Protein AF-A0A327R336-F1 (afdb_monomer_lite)

Structure (mmCIF, N/CA/C/O backbone):
data_AF-A0A327R336-F1
#
_entry.id   AF-A0A327R336-F1
#
loop_
_atom_site.group_PDB
_atom_site.id
_atom_site.type_symbol
_atom_site.label_atom_id
_atom_site.label_alt_id
_atom_site.label_comp_id
_atom_site.label_asym_id
_atom_site.label_entity_id
_atom_site.label_seq_id
_atom_site.pdbx_PDB_ins_code
_atom_site.Cartn_x
_atom_site.Cartn_y
_atom_site.Cartn_z
_atom_site.occupancy
_atom_site.B_iso_or_equiv
_atom_site.auth_seq_id
_atom_site.auth_comp_id
_atom_site.auth_asym_id
_atom_site.auth_atom_id
_atom_site.pdbx_PDB_model_num
ATOM 1 N N . MET A 1 1 ? -15.897 15.381 21.440 1.00 39.53 1 MET A N 1
ATOM 2 C CA . MET A 1 1 ? -16.430 14.136 20.846 1.00 39.53 1 MET A CA 1
ATOM 3 C C . MET A 1 1 ? -15.288 13.432 20.138 1.00 39.53 1 MET A C 1
ATOM 5 O O . MET A 1 1 ? -15.064 13.651 18.954 1.00 39.53 1 MET A O 1
ATOM 9 N N . GLU A 1 2 ? -14.507 12.662 20.888 1.00 40.16 2 GLU A N 1
ATOM 10 C CA . GLU A 1 2 ? -13.464 11.812 20.319 1.00 40.16 2 GLU A CA 1
ATOM 11 C C . GLU A 1 2 ? -14.149 10.619 19.651 1.00 40.16 2 GLU A C 1
ATOM 13 O O . GLU A 1 2 ? -14.830 9.835 20.308 1.00 40.16 2 GLU A O 1
ATOM 18 N N . LYS A 1 3 ? -14.029 10.508 18.326 1.00 41.28 3 LYS A N 1
ATOM 19 C CA . LYS A 1 3 ? -14.430 9.299 17.605 1.00 41.28 3 LYS A CA 1
ATOM 20 C C . LYS A 1 3 ? -13.353 8.244 17.843 1.00 41.28 3 LYS A C 1
ATOM 22 O O . LYS A 1 3 ? -12.440 8.088 17.039 1.00 41.28 3 LYS A O 1
ATOM 27 N N . SER A 1 4 ? -13.436 7.548 18.969 1.00 44.06 4 SER A N 1
ATOM 28 C CA . SER A 1 4 ? -12.679 6.324 19.205 1.00 44.06 4 SER A CA 1
ATOM 29 C C . SER A 1 4 ? -13.190 5.252 18.240 1.00 44.06 4 SER A C 1
ATOM 31 O O . SER A 1 4 ? -14.246 4.664 18.442 1.00 44.06 4 SER A O 1
ATOM 33 N N . ASN A 1 5 ? -12.461 5.037 17.141 1.00 46.97 5 ASN A N 1
ATOM 34 C CA . ASN A 1 5 ? -12.709 3.928 16.224 1.00 46.97 5 ASN A CA 1
ATOM 35 C C . ASN A 1 5 ? -12.245 2.623 16.911 1.00 46.97 5 ASN A C 1
ATOM 37 O O . ASN A 1 5 ? -11.042 2.464 17.142 1.00 46.97 5 ASN A O 1
ATOM 41 N N . PRO A 1 6 ? -13.147 1.697 17.285 1.00 41.75 6 PRO A N 1
ATOM 42 C CA . PRO A 1 6 ? -12.841 0.601 18.208 1.00 41.75 6 PRO A CA 1
ATOM 43 C C . PRO A 1 6 ? -12.104 -0.593 17.571 1.00 41.75 6 PRO A C 1
ATOM 45 O O . PRO A 1 6 ? -12.022 -1.654 18.180 1.00 41.75 6 PRO A O 1
ATOM 48 N N . LEU A 1 7 ? -11.514 -0.446 16.380 1.00 50.91 7 LEU A N 1
ATOM 49 C CA . LEU A 1 7 ? -10.751 -1.519 15.719 1.00 50.91 7 LEU A CA 1
ATOM 50 C C . LEU A 1 7 ? -9.264 -1.574 16.110 1.00 50.91 7 LEU A C 1
ATOM 52 O O . LEU A 1 7 ? -8.517 -2.396 15.587 1.00 50.91 7 LEU A O 1
ATOM 56 N N . SER A 1 8 ? -8.809 -0.754 17.061 1.00 43.47 8 SER A N 1
ATOM 57 C CA . SER A 1 8 ? -7.421 -0.786 17.548 1.00 43.47 8 SER A CA 1
ATOM 58 C C . SER A 1 8 ? -7.173 -1.912 18.568 1.00 43.47 8 SER A C 1
ATOM 60 O O . SER A 1 8 ? -6.551 -1.709 19.613 1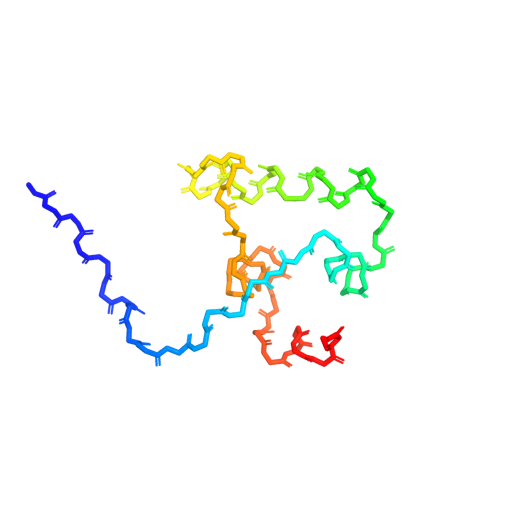.00 43.47 8 SER A O 1
ATOM 62 N N . THR A 1 9 ? -7.637 -3.127 18.286 1.00 37.88 9 THR A N 1
ATOM 63 C CA . THR A 1 9 ? -7.193 -4.327 19.000 1.00 37.88 9 THR A CA 1
ATOM 64 C C . THR A 1 9 ? -5.882 -4.802 18.381 1.00 37.88 9 THR A C 1
ATOM 66 O O . THR A 1 9 ? -5.880 -5.329 17.274 1.00 37.88 9 THR A O 1
ATOM 69 N N . LYS A 1 10 ? -4.769 -4.565 19.093 1.00 46.75 10 LYS A N 1
ATOM 70 C CA . LYS A 1 10 ? -3.452 -5.228 18.974 1.00 46.75 10 LYS A CA 1
ATOM 71 C C . LYS A 1 10 ? -3.329 -6.224 17.801 1.00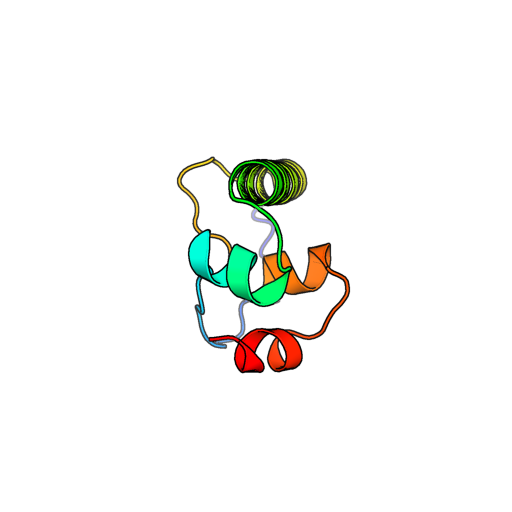 46.75 10 LYS A C 1
ATOM 73 O O . LYS A 1 10 ? -3.602 -7.402 17.989 1.00 46.75 10 LYS A O 1
ATOM 78 N N . ASN A 1 11 ? -2.871 -5.793 16.625 1.00 43.41 11 ASN A N 1
ATOM 79 C CA . ASN A 1 11 ? -2.382 -6.731 15.611 1.00 43.41 11 ASN A CA 1
ATOM 80 C C . ASN A 1 11 ? -1.456 -6.028 14.610 1.00 43.41 11 ASN A C 1
ATOM 82 O O . ASN A 1 11 ? -1.872 -5.133 13.888 1.00 43.41 11 ASN A O 1
ATOM 86 N N . SER A 1 12 ? -0.179 -6.411 14.667 1.00 54.78 12 SER A N 1
ATOM 87 C CA . SER A 1 12 ? 0.948 -6.114 13.772 1.00 54.78 12 SER A CA 1
ATOM 88 C C . SER A 1 12 ? 0.899 -4.793 12.987 1.00 54.78 12 SER A C 1
ATOM 90 O O . SER A 1 12 ? 0.283 -4.705 11.927 1.00 54.78 12 SER A O 1
ATOM 92 N N . ARG A 1 13 ? 1.656 -3.785 13.453 1.00 70.38 13 ARG A N 1
ATOM 93 C CA . ARG A 1 13 ? 1.959 -2.543 12.712 1.00 70.38 13 ARG A CA 1
ATOM 94 C C . ARG A 1 13 ? 2.898 -2.827 11.525 1.00 70.38 13 ARG A C 1
ATOM 96 O O . ARG A 1 13 ? 4.007 -2.305 11.472 1.00 70.38 13 ARG A O 1
ATOM 103 N N . ILE A 1 14 ? 2.500 -3.714 10.614 1.00 85.94 14 ILE A N 1
ATOM 104 C CA . ILE A 1 14 ? 3.238 -3.948 9.372 1.00 85.94 14 ILE A CA 1
ATOM 105 C C . ILE A 1 14 ? 2.983 -2.733 8.496 1.00 85.94 14 ILE A C 1
ATOM 107 O O . ILE A 1 14 ? 1.876 -2.538 7.988 1.00 85.94 14 ILE A O 1
ATOM 111 N N . PHE A 1 15 ? 4.006 -1.899 8.382 1.00 91.06 15 PHE A N 1
ATOM 112 C CA . PHE A 1 15 ? 4.010 -0.765 7.479 1.00 91.06 15 PHE A CA 1
ATOM 113 C C . PHE A 1 15 ? 4.528 -1.213 6.124 1.00 91.06 15 PHE A C 1
ATOM 115 O O . PHE A 1 15 ? 5.504 -1.955 6.048 1.00 91.06 15 PHE A O 1
ATOM 122 N N . LEU A 1 16 ? 3.875 -0.743 5.069 1.00 90.38 16 LEU A N 1
ATOM 123 C CA . LEU A 1 16 ? 4.284 -1.013 3.704 1.00 90.38 16 LEU A CA 1
ATOM 124 C C . LEU A 1 16 ? 5.043 0.184 3.149 1.00 90.38 16 LEU A C 1
ATOM 126 O O . LEU A 1 16 ? 4.567 1.324 3.160 1.00 90.38 16 LEU A O 1
ATOM 130 N N . THR A 1 17 ? 6.237 -0.089 2.642 1.00 91.31 17 THR A N 1
ATOM 131 C CA . THR A 1 17 ? 7.024 0.866 1.876 1.00 91.31 17 THR A CA 1
ATOM 132 C C . THR A 1 17 ? 6.558 0.897 0.421 1.00 91.31 17 THR A C 1
ATOM 134 O O . THR A 1 17 ? 5.841 0.019 -0.064 1.00 91.31 17 THR A O 1
ATOM 137 N N . ALA A 1 18 ? 7.007 1.905 -0.329 1.00 91.38 18 ALA A N 1
ATOM 138 C CA . ALA A 1 18 ? 6.756 1.947 -1.767 1.00 91.38 18 ALA A CA 1
ATOM 139 C C . ALA A 1 18 ? 7.353 0.733 -2.502 1.00 91.38 18 ALA A C 1
ATOM 141 O O . ALA A 1 18 ? 6.768 0.283 -3.481 1.00 91.38 18 ALA A O 1
ATOM 142 N N . LYS A 1 19 ? 8.480 0.181 -2.030 1.00 92.00 19 LYS A N 1
ATOM 143 C CA . LYS A 1 19 ? 9.095 -1.013 -2.630 1.00 92.00 19 LYS A CA 1
ATOM 144 C C . LYS A 1 19 ? 8.221 -2.247 -2.431 1.00 92.00 19 LYS A C 1
ATOM 146 O O . LYS A 1 19 ? 7.995 -2.974 -3.393 1.00 92.00 19 LYS A O 1
ATOM 151 N N . ASP A 1 20 ? 7.663 -2.416 -1.237 1.00 92.50 20 ASP A N 1
ATOM 152 C CA . ASP A 1 20 ? 6.761 -3.533 -0.935 1.00 92.50 20 ASP A CA 1
ATOM 153 C C . ASP A 1 20 ? 5.511 -3.457 -1.812 1.00 92.50 20 ASP A C 1
ATOM 155 O O . ASP A 1 20 ? 5.100 -4.434 -2.429 1.00 92.50 20 ASP A O 1
ATOM 159 N N . LEU A 1 21 ? 4.952 -2.254 -1.969 1.00 92.81 21 LEU A N 1
ATOM 160 C CA . LEU A 1 21 ? 3.814 -2.031 -2.856 1.00 92.81 21 LEU A CA 1
ATOM 161 C C . LEU A 1 21 ? 4.139 -2.316 -4.322 1.00 92.81 21 LEU A C 1
ATOM 163 O O . LEU A 1 21 ? 3.285 -2.838 -5.036 1.00 92.81 21 LEU A O 1
ATOM 167 N N . MET A 1 22 ? 5.351 -2.003 -4.783 1.00 94.81 22 MET A N 1
ATOM 168 C CA . MET A 1 22 ? 5.803 -2.387 -6.123 1.00 94.81 22 MET A CA 1
ATOM 169 C C . MET A 1 22 ? 5.901 -3.909 -6.270 1.00 94.81 22 MET A C 1
ATOM 171 O O . MET A 1 22 ? 5.474 -4.427 -7.297 1.00 94.81 22 MET A O 1
ATOM 175 N N . ALA A 1 23 ? 6.403 -4.622 -5.258 1.00 92.62 23 ALA A N 1
ATOM 176 C CA . ALA A 1 23 ? 6.486 -6.083 -5.272 1.00 92.62 23 ALA A CA 1
ATOM 177 C C . ALA A 1 23 ? 5.096 -6.745 -5.276 1.00 92.62 23 ALA A C 1
ATOM 179 O O . ALA A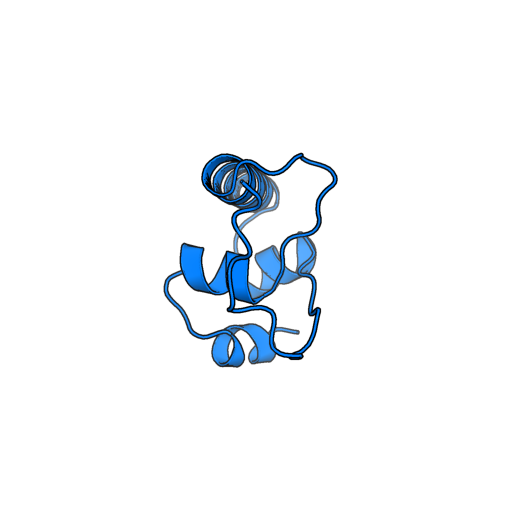 1 23 ? 4.852 -7.657 -6.060 1.00 92.62 23 ALA A O 1
ATOM 180 N N . ILE A 1 24 ? 4.169 -6.232 -4.461 1.00 91.56 24 ILE A N 1
ATOM 181 C CA . ILE A 1 24 ? 2.782 -6.710 -4.357 1.00 91.56 24 ILE A CA 1
ATOM 182 C C . ILE A 1 24 ? 2.007 -6.486 -5.661 1.00 91.56 24 ILE A C 1
ATOM 184 O O . ILE A 1 24 ? 1.295 -7.368 -6.132 1.00 91.56 24 ILE A O 1
ATOM 188 N N . THR A 1 25 ? 2.091 -5.279 -6.226 1.00 91.25 25 THR A N 1
ATOM 189 C CA . THR A 1 25 ? 1.223 -4.866 -7.345 1.00 91.25 25 THR A CA 1
ATOM 190 C C . THR A 1 25 ? 1.858 -5.064 -8.719 1.00 91.25 25 THR A C 1
ATOM 192 O O . THR A 1 25 ? 1.172 -4.959 -9.734 1.00 91.25 25 THR A O 1
ATOM 195 N N . GLY A 1 26 ? 3.176 -5.274 -8.783 1.00 93.06 26 GLY A N 1
ATOM 196 C CA . GLY A 1 26 ? 3.945 -5.239 -10.029 1.00 93.06 26 GLY A CA 1
ATOM 197 C C . GLY A 1 26 ? 4.012 -3.848 -10.674 1.00 93.06 26 GLY A C 1
ATOM 198 O O . GLY A 1 26 ? 4.463 -3.705 -11.813 1.00 93.06 26 GLY A O 1
ATOM 199 N N . PHE A 1 27 ? 3.546 -2.800 -9.988 1.00 94.94 27 PHE A N 1
ATOM 200 C CA . PHE A 1 27 ? 3.513 -1.454 -10.542 1.00 94.94 27 PHE A CA 1
ATOM 201 C C . PHE A 1 27 ? 4.898 -0.814 -10.597 1.00 94.94 27 PHE A C 1
ATOM 203 O O . PHE A 1 27 ? 5.752 -0.994 -9.730 1.00 94.94 27 PHE A O 1
ATOM 210 N N . LYS A 1 28 ? 5.094 0.021 -11.624 1.00 94.94 28 LYS A N 1
ATOM 211 C CA . LYS A 1 28 ? 6.248 0.919 -11.703 1.00 94.94 28 LYS A CA 1
ATOM 212 C C . LYS A 1 28 ? 6.123 2.025 -10.659 1.00 94.94 28 LYS A C 1
ATOM 214 O O . LYS A 1 28 ? 5.024 2.478 -10.344 1.00 94.94 28 LYS A O 1
ATOM 219 N N . GLU A 1 29 ? 7.263 2.555 -10.236 1.00 94.69 29 GLU A N 1
ATOM 220 C CA . GLU A 1 29 ? 7.390 3.549 -9.163 1.00 94.69 29 GLU A CA 1
ATOM 221 C C . GLU A 1 29 ? 6.400 4.726 -9.263 1.00 94.69 29 GLU A C 1
ATOM 223 O O . GLU A 1 29 ? 5.775 5.104 -8.272 1.00 94.69 29 GLU A O 1
ATOM 228 N N . ARG A 1 30 ? 6.186 5.285 -10.467 1.00 95.44 30 ARG A N 1
ATOM 229 C CA . ARG A 1 30 ? 5.217 6.378 -10.678 1.00 95.44 30 ARG A CA 1
ATOM 230 C C . ARG A 1 30 ? 3.784 5.965 -10.335 1.00 95.44 30 ARG A C 1
ATOM 232 O O . ARG A 1 30 ? 3.078 6.725 -9.679 1.00 95.44 30 ARG A O 1
ATOM 239 N N . ALA A 1 31 ? 3.358 4.785 -10.780 1.00 95.75 31 ALA A N 1
ATOM 240 C CA . ALA A 1 31 ? 2.024 4.268 -10.496 1.00 95.75 31 ALA A CA 1
ATOM 241 C C . ALA A 1 31 ? 1.872 3.939 -9.005 1.00 95.75 31 ALA A C 1
ATOM 243 O O . ALA A 1 31 ? 0.855 4.286 -8.410 1.00 95.75 31 ALA A O 1
ATOM 244 N N . THR A 1 32 ? 2.914 3.389 -8.377 1.00 95.69 32 THR A N 1
ATOM 245 C CA . THR A 1 32 ? 2.924 3.126 -6.935 1.00 95.69 32 THR A CA 1
ATOM 246 C C . THR A 1 32 ? 2.807 4.404 -6.110 1.00 95.69 32 THR A C 1
ATOM 248 O O . THR A 1 32 ? 2.000 4.462 -5.187 1.00 95.69 32 THR A O 1
ATOM 251 N N . ARG A 1 33 ? 3.532 5.474 -6.462 1.00 94.19 33 ARG A N 1
ATOM 252 C CA . ARG A 1 33 ? 3.379 6.777 -5.791 1.00 94.19 33 ARG A CA 1
ATOM 253 C C . ARG A 1 33 ? 1.964 7.334 -5.916 1.00 94.19 33 ARG A C 1
ATOM 255 O O . ARG A 1 33 ? 1.415 7.818 -4.931 1.00 94.19 33 ARG A O 1
ATOM 262 N N . ASN A 1 34 ? 1.360 7.224 -7.099 1.00 95.25 34 ASN A N 1
ATOM 263 C CA . ASN A 1 34 ? -0.022 7.654 -7.312 1.00 95.25 34 ASN A CA 1
ATOM 264 C C . ASN A 1 34 ? -1.009 6.823 -6.478 1.00 95.25 34 ASN A C 1
ATOM 266 O O . ASN A 1 34 ? -1.954 7.379 -5.921 1.00 95.25 34 ASN A O 1
ATOM 270 N N . LEU A 1 35 ? -0.780 5.510 -6.358 1.00 94.88 35 LEU A N 1
ATOM 271 C CA . LEU A 1 35 ? -1.568 4.631 -5.496 1.00 94.88 35 LEU A CA 1
ATOM 272 C C . LEU A 1 35 ? -1.463 5.062 -4.028 1.00 94.88 35 LEU A C 1
ATOM 274 O O . LEU A 1 35 ? -2.491 5.264 -3.390 1.00 94.88 35 LEU A O 1
ATOM 278 N N . ILE A 1 36 ? -0.246 5.273 -3.520 1.00 94.56 36 ILE A N 1
ATOM 279 C CA . ILE A 1 36 ? -0.005 5.733 -2.143 1.00 94.56 36 ILE A CA 1
ATOM 280 C C . ILE A 1 36 ? -0.723 7.060 -1.886 1.00 94.56 36 ILE A C 1
ATOM 282 O O . ILE A 1 36 ? -1.457 7.177 -0.907 1.00 94.56 36 ILE A O 1
ATOM 286 N N . ALA A 1 37 ? -0.553 8.045 -2.771 1.00 94.25 37 ALA A N 1
ATOM 287 C CA . ALA A 1 37 ? -1.193 9.351 -2.634 1.00 94.25 37 ALA A CA 1
ATOM 288 C C . ALA A 1 37 ? -2.726 9.239 -2.624 1.00 94.25 37 ALA A C 1
ATOM 290 O O . ALA A 1 37 ? -3.398 9.904 -1.838 1.00 94.25 37 ALA A O 1
ATOM 291 N N . ARG A 1 38 ? -3.292 8.357 -3.459 1.00 94.50 38 ARG A N 1
ATOM 292 C CA . ARG A 1 38 ? -4.734 8.088 -3.493 1.00 94.50 38 ARG A CA 1
ATOM 293 C C . ARG A 1 38 ? -5.235 7.473 -2.186 1.00 94.50 38 ARG A C 1
ATOM 295 O O . ARG A 1 38 ? -6.233 7.958 -1.660 1.00 94.50 38 ARG A O 1
ATOM 302 N N . ILE A 1 39 ? -4.536 6.468 -1.649 1.00 94.56 39 ILE A N 1
ATOM 303 C CA . ILE A 1 39 ? -4.877 5.839 -0.361 1.00 94.56 39 ILE A CA 1
ATOM 304 C C . ILE A 1 39 ? -4.837 6.886 0.754 1.00 94.56 39 ILE A C 1
ATOM 306 O O . ILE A 1 39 ? -5.804 7.046 1.492 1.00 94.56 39 ILE A O 1
ATOM 310 N N . LYS A 1 40 ? -3.756 7.670 0.829 1.00 93.00 40 LYS A N 1
ATOM 311 C CA . LYS A 1 40 ? -3.598 8.721 1.844 1.00 93.00 40 LYS A CA 1
ATOM 312 C C . LYS A 1 40 ? -4.696 9.774 1.767 1.00 93.00 40 LYS A C 1
ATOM 314 O O . LYS A 1 40 ? -5.295 10.113 2.785 1.00 93.00 40 LYS A O 1
ATOM 319 N N . LYS A 1 41 ? -5.028 10.221 0.553 1.00 94.50 41 LYS A N 1
ATOM 320 C CA . LYS A 1 41 ? -6.132 11.154 0.309 1.00 94.50 41 LYS A CA 1
ATOM 321 C C . LYS A 1 41 ? -7.482 10.576 0.744 1.00 94.50 41 LYS A C 1
ATOM 323 O O . LYS A 1 41 ? -8.271 11.302 1.338 1.00 94.50 41 LYS A O 1
ATOM 328 N N . LYS A 1 42 ? -7.745 9.292 0.474 1.00 93.00 42 LYS A N 1
ATOM 329 C CA . LYS A 1 42 ? -8.976 8.591 0.889 1.00 93.00 42 LYS A CA 1
ATOM 330 C C . LYS A 1 42 ? -9.089 8.497 2.413 1.00 93.00 42 LYS A C 1
ATOM 332 O O . LYS A 1 42 ? -10.173 8.691 2.950 1.00 93.00 42 LYS A O 1
ATOM 337 N N . LEU A 1 43 ? -7.974 8.243 3.098 1.00 90.94 43 LEU A N 1
ATOM 338 C CA . LEU A 1 43 ? -7.908 8.156 4.560 1.00 90.94 43 LEU A CA 1
ATOM 339 C C . LEU A 1 43 ? -7.857 9.526 5.258 1.00 90.94 43 LEU A C 1
ATOM 341 O O . LEU A 1 43 ? -8.030 9.596 6.471 1.00 90.94 43 LEU A O 1
ATOM 345 N N . GLY A 1 44 ? -7.610 10.612 4.519 1.00 93.38 44 GLY A N 1
ATOM 346 C CA . GLY A 1 44 ? -7.452 11.950 5.090 1.00 93.38 44 GLY A CA 1
ATOM 347 C C . GLY A 1 44 ? -6.183 12.109 5.936 1.00 93.38 44 GLY A C 1
ATOM 348 O O . GLY A 1 44 ? -6.155 12.936 6.844 1.00 93.38 44 GLY A O 1
ATOM 349 N N . ILE A 1 45 ? -5.145 11.315 5.659 1.00 91.62 45 ILE A N 1
ATOM 350 C CA . ILE A 1 45 ? -3.858 11.355 6.370 1.00 91.62 45 ILE A CA 1
ATOM 351 C C . ILE A 1 45 ? -2.800 12.105 5.557 1.00 91.62 45 ILE A C 1
ATOM 353 O O . ILE A 1 45 ? -2.896 12.228 4.337 1.00 91.62 45 ILE A O 1
ATOM 357 N N . ASN A 1 46 ? -1.773 12.607 6.243 1.00 90.88 46 ASN A N 1
ATOM 358 C CA . ASN A 1 46 ? -0.691 13.356 5.605 1.00 90.88 46 ASN A CA 1
ATOM 359 C C . ASN A 1 46 ? 0.303 12.446 4.852 1.00 90.88 46 ASN A C 1
ATOM 361 O O . ASN A 1 46 ? 0.381 11.234 5.073 1.00 90.88 46 ASN A O 1
ATOM 365 N N . ASP A 1 47 ? 1.133 13.061 4.008 1.00 86.19 47 ASP A N 1
ATOM 366 C CA . ASP A 1 47 ? 2.128 12.360 3.188 1.00 86.19 47 ASP A CA 1
ATOM 367 C C . ASP A 1 47 ? 3.254 11.699 3.992 1.00 86.19 47 ASP A C 1
ATOM 369 O O . ASP A 1 47 ? 3.877 10.758 3.501 1.00 86.19 47 ASP A O 1
ATOM 373 N N . PHE A 1 48 ? 3.481 12.106 5.239 1.00 88.12 48 PHE A N 1
ATOM 374 C CA . PHE A 1 48 ? 4.497 11.517 6.117 1.00 88.12 48 PHE A CA 1
ATOM 375 C C . PHE A 1 48 ? 3.978 10.309 6.904 1.00 88.12 48 PHE A C 1
ATOM 377 O O . PHE A 1 48 ? 4.768 9.543 7.452 1.00 88.12 48 PHE A O 1
ATOM 384 N N . THR A 1 49 ? 2.660 10.105 6.939 1.00 88.12 49 THR A N 1
ATOM 385 C CA . THR A 1 49 ? 2.046 8.986 7.655 1.00 88.12 49 THR A CA 1
ATOM 386 C C . THR A 1 49 ? 2.318 7.692 6.882 1.00 88.12 49 THR A C 1
ATOM 388 O O . THR A 1 49 ? 2.048 7.634 5.674 1.00 88.12 49 THR A O 1
ATOM 391 N N . PRO A 1 50 ? 2.886 6.655 7.519 1.00 90.19 50 PRO A N 1
ATOM 392 C CA . PRO A 1 50 ? 3.101 5.371 6.865 1.00 90.19 50 PRO A CA 1
ATOM 393 C C . PRO A 1 50 ? 1.765 4.664 6.617 1.00 90.19 50 PRO A C 1
ATOM 395 O O . PRO A 1 50 ? 0.837 4.785 7.413 1.00 90.19 50 PRO A O 1
ATOM 398 N N . LEU A 1 51 ? 1.681 3.913 5.518 1.00 91.81 51 LEU A N 1
ATOM 399 C CA . LEU A 1 51 ? 0.531 3.056 5.236 1.00 91.81 51 LEU A CA 1
ATOM 400 C C . LEU A 1 51 ? 0.736 1.695 5.885 1.00 91.81 51 LEU A C 1
ATOM 402 O O . LEU A 1 51 ? 1.825 1.123 5.814 1.00 91.81 51 LEU A O 1
ATOM 406 N N . THR A 1 52 ? -0.311 1.171 6.505 1.00 92.62 52 THR A N 1
ATOM 407 C CA . THR A 1 52 ? -0.312 -0.188 7.034 1.00 92.62 52 THR A CA 1
ATOM 408 C C . THR A 1 52 ? -0.716 -1.189 5.958 1.00 92.62 52 THR A C 1
ATOM 410 O O . THR A 1 52 ? -1.343 -0.850 4.952 1.00 92.62 52 THR A O 1
ATOM 413 N N . ILE A 1 53 ? -0.397 -2.459 6.196 1.00 92.31 53 ILE A N 1
ATOM 414 C CA . ILE A 1 53 ? -0.867 -3.564 5.359 1.00 92.31 53 ILE A CA 1
ATOM 415 C C . ILE A 1 53 ? -2.397 -3.598 5.234 1.00 92.31 53 ILE A C 1
ATOM 417 O O . ILE A 1 53 ? -2.909 -3.960 4.182 1.00 92.31 53 ILE A O 1
ATOM 421 N N . PHE A 1 54 ? -3.130 -3.171 6.268 1.00 91.69 54 PHE A N 1
ATOM 422 C CA . PHE A 1 54 ? -4.592 -3.129 6.260 1.00 91.69 54 PHE A CA 1
ATOM 423 C C . PHE A 1 54 ? -5.137 -2.009 5.370 1.00 91.69 54 PHE A C 1
ATOM 425 O O . PHE A 1 54 ? -6.065 -2.250 4.605 1.00 91.69 54 PHE A O 1
ATOM 432 N N . ASP A 1 55 ? -4.526 -0.821 5.412 1.00 92.69 55 ASP A N 1
ATOM 433 C CA . ASP A 1 55 ? -4.913 0.314 4.558 1.00 92.69 55 ASP A CA 1
ATOM 434 C C . ASP A 1 55 ? -4.799 -0.041 3.071 1.00 92.69 55 ASP A C 1
ATOM 436 O O . ASP A 1 55 ? -5.624 0.332 2.238 1.00 92.69 55 ASP A O 1
ATOM 440 N N . VAL A 1 56 ? -3.748 -0.786 2.740 1.00 92.56 56 VAL A N 1
ATOM 441 C CA . VAL A 1 56 ? -3.463 -1.228 1.377 1.00 92.56 56 VAL A CA 1
ATOM 442 C C . VAL A 1 56 ? -4.359 -2.399 0.985 1.00 92.56 56 VAL A C 1
ATOM 444 O O . VAL A 1 56 ? -4.854 -2.424 -0.140 1.00 92.56 56 VAL A O 1
ATOM 447 N N . ALA A 1 57 ? -4.593 -3.344 1.897 1.00 92.75 57 ALA A N 1
ATOM 448 C CA . ALA A 1 57 ? -5.512 -4.460 1.694 1.00 92.75 57 ALA A CA 1
ATOM 449 C C . ALA A 1 57 ? -6.936 -3.971 1.378 1.00 92.75 57 ALA A C 1
ATOM 451 O O . ALA A 1 57 ? -7.535 -4.442 0.411 1.00 92.75 57 ALA A O 1
ATOM 452 N N . ASP A 1 58 ? -7.436 -2.970 2.117 1.00 91.69 58 ASP A N 1
ATOM 453 C CA . ASP A 1 58 ? -8.728 -2.323 1.844 1.00 91.69 58 ASP A CA 1
ATOM 454 C C . ASP A 1 58 ? -8.771 -1.706 0.439 1.00 91.69 58 ASP A C 1
ATOM 456 O O . ASP A 1 58 ? -9.718 -1.923 -0.319 1.00 91.69 58 ASP A O 1
ATOM 460 N N . GLU A 1 59 ? -7.721 -0.976 0.047 1.00 92.94 59 GLU A N 1
ATOM 461 C CA . GLU A 1 59 ? -7.685 -0.325 -1.265 1.00 92.94 59 GLU A CA 1
ATOM 462 C C . GLU A 1 59 ? -7.612 -1.322 -2.427 1.00 92.94 59 GLU A C 1
ATOM 464 O O . GLU A 1 59 ? -8.248 -1.117 -3.464 1.00 92.94 59 GLU A O 1
ATOM 469 N N . LEU A 1 60 ? -6.832 -2.392 -2.270 1.00 91.56 60 LEU A N 1
ATOM 470 C CA . LEU A 1 60 ? -6.647 -3.423 -3.290 1.00 91.56 60 LEU A CA 1
ATOM 471 C C . LEU A 1 60 ? -7.753 -4.488 -3.269 1.00 91.56 60 LEU A C 1
ATOM 473 O O . LEU A 1 60 ? -7.813 -5.301 -4.189 1.00 91.56 60 LEU A O 1
ATOM 477 N N . ARG A 1 61 ? -8.644 -4.459 -2.267 1.00 92.62 61 ARG A N 1
ATOM 478 C CA . ARG A 1 61 ? -9.708 -5.452 -2.037 1.00 92.62 61 ARG A CA 1
ATOM 479 C C . ARG A 1 61 ? -9.174 -6.882 -1.921 1.00 92.62 61 ARG A C 1
ATOM 481 O O . ARG A 1 61 ? -9.761 -7.818 -2.457 1.00 92.62 61 ARG A O 1
ATOM 488 N N . VAL A 1 62 ? -8.062 -7.027 -1.211 1.00 91.75 62 VAL A N 1
ATOM 489 C CA . VAL A 1 62 ? -7.412 -8.310 -0.907 1.00 91.75 62 VAL A CA 1
ATOM 490 C C . VAL A 1 62 ? -7.272 -8.469 0.599 1.00 91.75 62 VAL A C 1
ATOM 492 O O . VAL A 1 62 ? -7.468 -7.521 1.358 1.00 91.75 62 VAL A O 1
ATOM 495 N N . THR A 1 63 ? -6.927 -9.664 1.060 1.00 90.94 63 THR A N 1
ATOM 496 C CA . THR A 1 63 ? -6.680 -9.899 2.484 1.00 90.94 63 THR A CA 1
ATOM 497 C C . THR A 1 63 ? -5.252 -9.486 2.877 1.00 90.94 63 THR A C 1
ATOM 499 O O . THR A 1 63 ? -4.319 -9.633 2.084 1.00 90.94 63 THR A O 1
ATOM 502 N N . PRO A 1 64 ? -5.015 -9.021 4.119 1.00 90.12 64 PRO A N 1
ATOM 503 C CA . PRO A 1 64 ? -3.660 -8.750 4.606 1.00 90.12 64 PRO A CA 1
ATOM 504 C C . PRO A 1 64 ? -2.735 -9.971 4.527 1.00 90.12 64 PRO A C 1
ATOM 506 O O . PRO A 1 64 ? -1.536 -9.816 4.320 1.00 90.12 64 PRO A O 1
ATOM 509 N N . ASP A 1 65 ? -3.271 -11.184 4.676 1.00 89.62 65 ASP A N 1
ATOM 510 C CA . ASP A 1 65 ? -2.480 -12.417 4.611 1.00 89.62 65 ASP A CA 1
ATOM 511 C C . ASP A 1 65 ? -2.002 -12.742 3.191 1.00 89.62 65 ASP A C 1
ATOM 513 O O . ASP A 1 65 ? -0.920 -13.302 3.028 1.00 89.62 65 ASP A O 1
ATOM 517 N N . GLU A 1 66 ? -2.746 -12.346 2.154 1.00 88.00 66 GLU A N 1
ATOM 518 C CA . GLU A 1 66 ? -2.253 -12.402 0.774 1.00 88.00 66 GLU A CA 1
ATOM 519 C C . GLU A 1 66 ? -1.100 -11.427 0.557 1.00 88.00 66 GLU A C 1
ATOM 521 O O . GLU A 1 66 ? -0.101 -11.799 -0.054 1.00 88.00 66 GLU A O 1
ATOM 526 N N . LEU A 1 67 ? -1.192 -10.216 1.116 1.00 89.19 67 LEU A N 1
ATOM 527 C CA . LEU A 1 67 ? -0.125 -9.220 1.020 1.00 89.19 67 LEU A CA 1
ATOM 528 C C . LEU A 1 67 ? 1.155 -9.660 1.742 1.00 89.19 67 LEU A C 1
ATOM 530 O O . LEU A 1 67 ? 2.248 -9.433 1.230 1.00 89.19 67 LEU A O 1
ATOM 534 N N . LYS A 1 68 ? 1.037 -10.345 2.889 1.00 88.12 68 LYS A N 1
ATOM 535 C CA . LYS A 1 68 ? 2.191 -10.871 3.644 1.00 88.12 68 LYS A CA 1
ATOM 536 C C . LYS A 1 68 ? 3.046 -11.862 2.855 1.00 88.12 68 LYS A C 1
ATOM 538 O O . LYS A 1 68 ? 4.205 -12.027 3.197 1.00 88.12 68 LYS A O 1
ATOM 543 N N . LYS A 1 69 ? 2.512 -12.514 1.816 1.00 87.69 69 LYS A N 1
ATOM 544 C CA . LYS A 1 69 ? 3.278 -13.460 0.980 1.00 87.69 69 LYS A CA 1
ATOM 545 C C . LYS A 1 69 ? 4.368 -12.780 0.141 1.00 87.69 69 LYS A C 1
ATOM 547 O O . LYS A 1 69 ? 5.214 -13.477 -0.410 1.00 87.69 69 LYS A O 1
ATOM 552 N N . TYR A 1 70 ? 4.316 -11.454 0.018 1.00 84.44 70 TYR A N 1
ATOM 553 C CA . TYR A 1 70 ? 5.238 -10.639 -0.778 1.00 84.44 70 TYR A CA 1
ATOM 554 C C . TYR A 1 70 ? 6.234 -9.837 0.075 1.00 84.44 70 TYR A C 1
ATOM 556 O O . TYR A 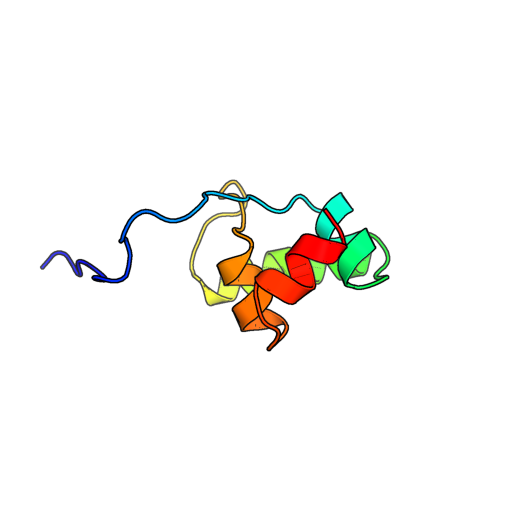1 70 ? 7.034 -9.093 -0.491 1.00 84.44 70 TYR A O 1
ATOM 564 N N . LEU A 1 71 ? 6.146 -9.950 1.406 1.00 81.12 71 LEU A N 1
ATOM 565 C CA . LEU A 1 71 ? 7.022 -9.291 2.381 1.00 81.12 71 LEU A CA 1
ATOM 566 C C . LEU A 1 71 ? 8.111 -10.251 2.852 1.00 81.12 71 LEU A C 1
ATOM 568 O O . LEU A 1 71 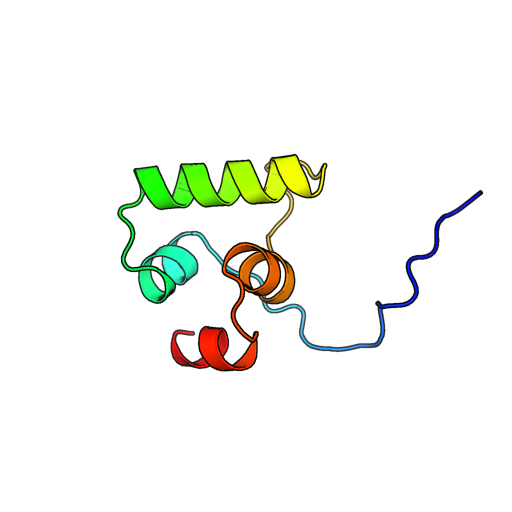? 9.261 -9.786 2.994 1.00 81.12 71 LEU A O 1
#

Sequence (71 aa):
MEKSNPLSTKNSRIFLTAKDLMAITGFKERATRNLIARIKKKLGINDFTPLTIFDVADELRVTPDELKKYL

Radius of gyration: 12.66 Å; chains: 1; bounding box: 26×28×32 Å

Foldseek 3Di:
DDPPPPPPDDDDQAFDDLVLVCQLPVDDSVVSVVLLVVLCVVVVHD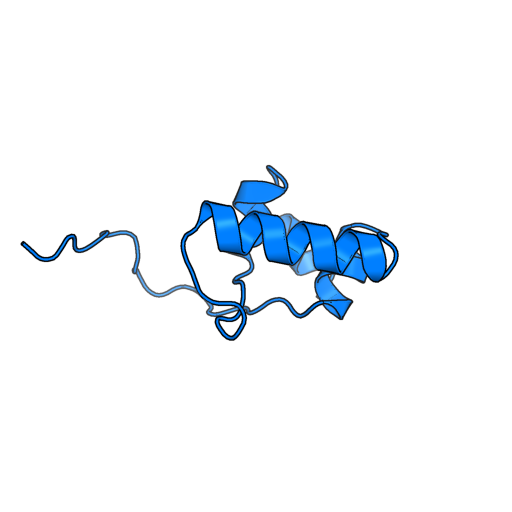PPDTDGLVSVCVSVVHDSVSSVVSD

pLDDT: mean 83.41, std 18.13, range [37.88, 95.75]

Secondary structure (DSSP, 8-state):
-----TT--S----EEPHHHHHHHH---HHHHHHHHHHHHHHHT--TTSPEEHHHHHHHHTS-HHHHHTT-

Organism: NCBI:txid331697